Protein AF-A0A8S4QU37-F1 (afdb_monomer_lite)

InterPro domains:
  IPR003172 MD-2-related lipid-recognition domain [PF02221] (3-91)
  IPR014756 Immunoglobulin E-set [SSF81296] (3-92)

Radius of gyration: 14.69 Å; chains: 1; bounding box: 37×36×30 Å

Secondary structure (DSSP, 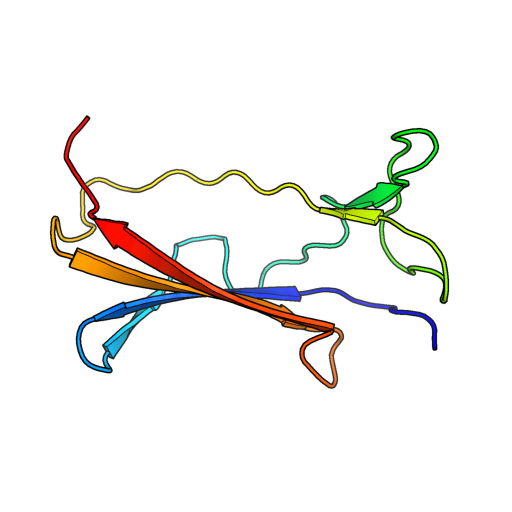8-state):
--B---EEEEEEEETTEEEEPTTTTTSB-GGGEEETTT--B-PSPBPTT--EEE-------TTS--SEEEEEEEEE-SSSEEEEEEEEEE----

Organism: NCBI:txid348720

pLDDT: mean 94.2, std 4.64, range [64.12, 98.25]

Foldseek 3Di:
DWQAWKFKQKFWADPNDTHDDPPHHRDTQQQQKAFPPPRHRGRDRHDPPTDIDGDDDDDDDPPDDQAWIKMWIFIDSPPGTPDIDIDTDGDDDD

Sequence (94 aa):
TEVKELTNNVFANLGGLPLPFIGVSGMSACPHVKRADNGQPAPCPLAANVEYVYTNQFPIESFYPQVPLRVHWALNDGQKDVICFEVPAIITKR

Structure (mmCIF, N/CA/C/O backbone):
data_AF-A0A8S4QU37-F1
#
_entry.id   AF-A0A8S4QU37-F1
#
loop_
_atom_site.group_PDB
_atom_site.id
_atom_site.type_symbol
_atom_site.label_atom_id
_atom_site.label_alt_id
_atom_site.label_comp_id
_atom_site.label_asym_id
_atom_site.label_entity_id
_atom_site.label_seq_id
_atom_site.pdbx_PDB_ins_code
_atom_site.Cartn_x
_atom_site.Cartn_y
_atom_site.Cartn_z
_atom_site.occupancy
_atom_site.B_iso_or_equiv
_atom_site.auth_seq_id
_atom_site.auth_comp_id
_atom_site.auth_asym_id
_atom_site.auth_atom_id
_atom_site.pdbx_PDB_model_num
ATOM 1 N N . THR A 1 1 ? -16.856 -0.069 11.883 1.00 74.38 1 THR A N 1
ATOM 2 C CA . THR A 1 1 ? -16.016 -0.145 13.093 1.00 74.38 1 THR A CA 1
ATOM 3 C C . THR A 1 1 ? -14.799 0.718 12.880 1.00 74.38 1 THR A C 1
ATOM 5 O O . THR A 1 1 ? -14.406 0.884 11.734 1.00 74.38 1 THR A O 1
ATOM 8 N N . GLU A 1 2 ? -14.277 1.319 13.941 1.00 92.62 2 GLU A N 1
ATOM 9 C CA . GLU A 1 2 ? -13.051 2.121 13.904 1.00 92.62 2 GLU A CA 1
ATOM 10 C C . GLU A 1 2 ? -11.821 1.238 13.626 1.00 92.62 2 GLU A C 1
ATOM 12 O O . GLU A 1 2 ? -11.748 0.116 14.132 1.00 92.62 2 GLU A O 1
ATOM 17 N N . VAL A 1 3 ? -10.871 1.746 12.837 1.00 96.00 3 VAL A N 1
ATOM 18 C CA . VAL A 1 3 ? -9.596 1.081 12.522 1.00 96.00 3 VAL A CA 1
ATOM 19 C C . VAL A 1 3 ? -8.530 1.609 13.477 1.00 96.00 3 VAL A C 1
ATOM 21 O O . V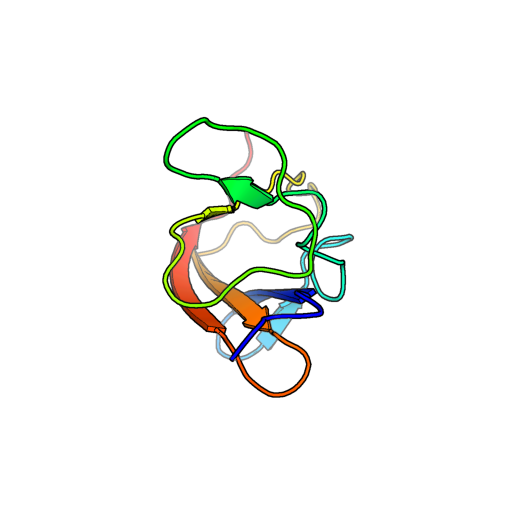AL A 1 3 ? -8.122 2.763 13.375 1.00 96.00 3 VAL A O 1
ATOM 24 N N . LYS A 1 4 ? -8.106 0.788 14.439 1.00 96.88 4 LYS A N 1
ATOM 25 C CA . LYS A 1 4 ? -7.186 1.211 15.514 1.00 96.88 4 LYS A CA 1
ATOM 26 C C . LYS A 1 4 ? -5.719 1.120 15.129 1.00 96.88 4 LYS A C 1
ATOM 28 O O . LYS A 1 4 ? -4.907 1.905 15.607 1.00 96.88 4 LYS A O 1
ATOM 33 N N . GLU A 1 5 ? -5.403 0.177 14.262 1.00 96.88 5 GLU A N 1
ATOM 34 C CA . GLU A 1 5 ? -4.081 -0.025 13.701 1.00 96.88 5 GLU A CA 1
ATOM 35 C C . GLU A 1 5 ? -4.211 -0.254 12.204 1.00 96.88 5 GLU A C 1
ATOM 37 O O . GLU A 1 5 ? -5.270 -0.628 11.708 1.00 96.88 5 GLU A O 1
ATOM 42 N N . LEU A 1 6 ? -3.141 0.041 11.481 1.00 97.19 6 LEU A N 1
ATOM 43 C CA . LEU A 1 6 ? -3.080 -0.145 10.047 1.00 97.19 6 LEU A CA 1
ATOM 44 C C . LEU A 1 6 ? -1.647 -0.509 9.700 1.00 97.19 6 LEU A C 1
ATOM 46 O O . LEU A 1 6 ? -0.735 0.286 9.941 1.00 97.19 6 LEU A O 1
ATOM 50 N N . THR A 1 7 ? -1.458 -1.699 9.150 1.00 97.44 7 THR A N 1
ATOM 51 C CA . THR A 1 7 ? -0.141 -2.267 8.863 1.00 97.44 7 THR A CA 1
ATOM 52 C C . THR A 1 7 ? -0.036 -2.594 7.384 1.00 97.44 7 THR A C 1
ATOM 54 O O . THR A 1 7 ? -0.968 -3.123 6.781 1.00 97.44 7 THR A O 1
ATOM 57 N N . ASN A 1 8 ? 1.106 -2.270 6.788 1.00 97.19 8 ASN A N 1
ATOM 58 C CA . ASN A 1 8 ? 1.406 -2.620 5.409 1.00 97.19 8 ASN A CA 1
ATOM 59 C C . ASN A 1 8 ? 1.653 -4.121 5.258 1.00 97.19 8 ASN A C 1
ATOM 61 O O . ASN A 1 8 ? 2.459 -4.693 5.986 1.00 97.19 8 ASN A O 1
ATOM 65 N N . ASN A 1 9 ? 1.052 -4.727 4.241 1.00 95.50 9 ASN A N 1
ATOM 66 C CA . ASN A 1 9 ? 1.433 -6.035 3.728 1.00 95.50 9 ASN A CA 1
ATOM 67 C C . ASN A 1 9 ? 1.741 -5.881 2.234 1.00 95.50 9 ASN A C 1
ATOM 69 O O . ASN A 1 9 ? 0.842 -5.900 1.394 1.00 95.50 9 ASN A O 1
ATOM 73 N N . VAL A 1 10 ? 3.011 -5.609 1.916 1.00 95.81 10 VAL A N 1
ATOM 74 C CA . VAL A 1 10 ? 3.439 -5.223 0.562 1.00 95.81 10 VAL A CA 1
ATOM 75 C C . VAL A 1 10 ? 4.621 -6.075 0.121 1.00 95.81 10 VAL A C 1
ATOM 77 O O . VAL A 1 10 ? 5.675 -6.084 0.762 1.00 95.81 10 VAL A O 1
ATOM 80 N N . PHE A 1 11 ? 4.461 -6.782 -0.993 1.00 95.50 11 PHE A N 1
ATOM 81 C CA . PHE A 1 11 ? 5.501 -7.629 -1.575 1.00 95.50 11 PHE A CA 1
ATOM 82 C C . PHE A 1 11 ? 5.298 -7.782 -3.082 1.00 95.50 11 PHE A C 1
ATOM 84 O O . PHE A 1 11 ? 4.195 -7.640 -3.603 1.00 95.50 11 PHE A O 1
ATOM 91 N N . ALA A 1 12 ? 6.369 -8.088 -3.804 1.00 95.69 12 ALA A N 1
ATOM 92 C CA . ALA A 1 12 ? 6.277 -8.530 -5.186 1.00 95.69 12 ALA A CA 1
ATOM 93 C C . ALA A 1 12 ? 6.064 -10.046 -5.238 1.00 95.69 12 ALA A C 1
ATOM 95 O O . ALA A 1 12 ? 6.695 -10.793 -4.501 1.00 95.69 12 ALA A O 1
ATOM 96 N N . ASN A 1 13 ? 5.211 -10.519 -6.133 1.00 95.62 13 ASN A N 1
ATOM 97 C CA . ASN A 1 13 ? 5.012 -11.928 -6.419 1.00 95.62 13 ASN A CA 1
ATOM 98 C C . ASN A 1 13 ? 5.692 -12.281 -7.750 1.00 95.62 13 ASN A C 1
ATOM 100 O O . ASN A 1 13 ? 5.362 -11.724 -8.804 1.00 95.62 13 ASN A O 1
ATOM 104 N N . LEU A 1 14 ? 6.646 -13.209 -7.677 1.00 92.19 14 LEU A N 1
ATOM 105 C CA . LEU A 1 14 ? 7.426 -13.732 -8.794 1.00 92.19 14 LEU A CA 1
ATOM 106 C C . LEU A 1 14 ? 7.102 -15.213 -8.984 1.00 92.19 14 LEU A C 1
ATOM 108 O O . LEU A 1 14 ? 7.723 -16.076 -8.370 1.00 92.19 14 LEU A O 1
ATOM 112 N N . GLY A 1 15 ? 6.099 -15.516 -9.810 1.00 87.44 15 GLY A N 1
ATOM 113 C CA . GLY A 1 15 ? 5.722 -16.907 -10.090 1.00 87.44 15 GLY A CA 1
ATOM 114 C C . GLY A 1 15 ? 5.345 -17.706 -8.834 1.00 87.44 15 GLY A C 1
ATOM 115 O O . GLY A 1 15 ? 5.664 -18.886 -8.745 1.00 87.44 15 GLY A O 1
ATOM 116 N N . GLY A 1 16 ? 4.712 -17.059 -7.850 1.00 88.31 16 GLY A N 1
ATOM 117 C CA . GLY A 1 16 ? 4.332 -17.652 -6.565 1.00 88.31 16 GLY A CA 1
ATOM 118 C C . GLY A 1 16 ? 5.328 -17.409 -5.429 1.00 88.31 16 GLY A C 1
ATOM 119 O O . GLY A 1 16 ? 4.972 -17.634 -4.275 1.00 88.31 16 GLY A O 1
ATOM 120 N N . LEU A 1 17 ? 6.539 -16.919 -5.716 1.00 91.31 17 LEU A N 1
ATOM 121 C CA . LEU A 1 17 ? 7.521 -16.562 -4.692 1.00 91.31 17 LEU A CA 1
ATOM 122 C C . LEU A 1 17 ? 7.302 -15.111 -4.216 1.00 91.31 17 LEU A C 1
ATOM 124 O O . LEU A 1 17 ? 7.456 -14.193 -5.030 1.00 91.31 17 LEU A O 1
ATOM 128 N N . PRO A 1 18 ? 6.966 -14.870 -2.932 1.00 93.75 18 PRO A N 1
ATOM 129 C CA . PRO A 1 18 ? 6.870 -13.521 -2.389 1.00 93.75 18 PRO A CA 1
ATOM 130 C C . PRO A 1 18 ? 8.265 -12.937 -2.125 1.00 93.75 18 PRO A C 1
ATOM 132 O O . PRO A 1 18 ? 9.072 -13.501 -1.388 1.00 93.75 18 PRO A O 1
ATOM 135 N N . LEU A 1 19 ? 8.531 -11.774 -2.709 1.00 93.38 19 LEU A N 1
ATOM 136 C CA . 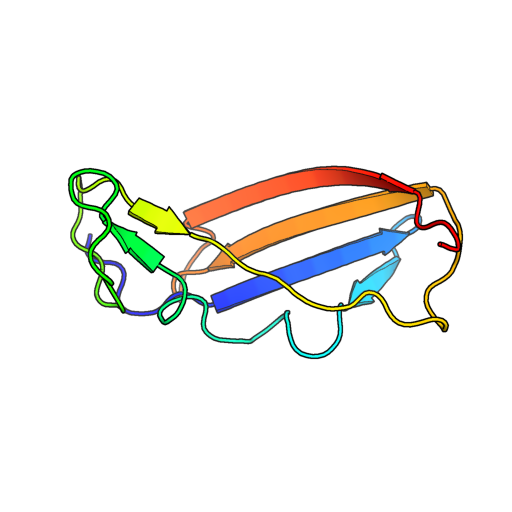LEU A 1 19 ? 9.736 -10.978 -2.530 1.00 93.38 19 LEU A CA 1
ATOM 137 C C . LEU A 1 19 ? 9.377 -9.699 -1.751 1.00 93.38 19 LEU A C 1
ATOM 139 O O . LEU A 1 19 ? 8.680 -8.837 -2.295 1.00 93.38 19 LEU A O 1
ATOM 143 N N . PRO A 1 20 ? 9.803 -9.559 -0.484 1.00 92.50 20 PRO A N 1
ATOM 144 C CA . PRO A 1 20 ? 9.416 -8.426 0.350 1.00 92.50 20 PRO A CA 1
ATOM 145 C C . PRO A 1 20 ? 10.117 -7.134 -0.080 1.00 92.50 20 PRO A C 1
ATOM 147 O O . PRO A 1 20 ? 11.291 -7.154 -0.449 1.00 92.50 20 PRO A O 1
ATOM 150 N N . PHE A 1 21 ? 9.421 -6.002 0.055 1.00 92.19 21 PHE A N 1
ATOM 151 C CA . PHE A 1 21 ? 10.054 -4.686 -0.014 1.00 92.19 21 PHE A CA 1
ATOM 152 C C . PHE A 1 21 ? 10.606 -4.289 1.361 1.00 92.19 21 PHE A C 1
ATOM 154 O O . PHE A 1 21 ? 9.860 -4.195 2.342 1.00 92.19 21 PHE A O 1
ATOM 161 N N . ILE A 1 22 ? 11.922 -4.073 1.434 1.00 91.88 22 ILE A N 1
ATOM 162 C CA . ILE A 1 22 ? 12.630 -3.720 2.673 1.00 91.88 22 ILE A CA 1
ATOM 163 C C . ILE A 1 22 ? 12.054 -2.443 3.292 1.00 91.88 22 ILE A C 1
ATOM 165 O O . ILE A 1 22 ? 11.941 -1.416 2.630 1.00 91.88 22 ILE A O 1
ATOM 169 N N . GLY A 1 23 ? 11.719 -2.512 4.583 1.00 91.19 23 GLY A N 1
ATOM 170 C CA . GLY A 1 23 ? 11.225 -1.365 5.348 1.00 91.19 23 GLY A CA 1
ATOM 171 C C . GLY A 1 23 ? 9.788 -0.947 5.023 1.00 91.19 23 GLY A C 1
ATOM 172 O O . GLY A 1 23 ? 9.385 0.140 5.425 1.00 91.19 23 GLY A O 1
ATOM 173 N N . VAL A 1 24 ? 9.020 -1.780 4.310 1.00 93.12 24 VAL A N 1
ATOM 174 C CA . VAL A 1 24 ? 7.622 -1.486 3.946 1.00 93.12 24 VAL A CA 1
ATOM 175 C C . VAL A 1 24 ? 6.663 -2.461 4.615 1.00 93.12 24 VAL A C 1
ATOM 177 O O . VAL A 1 24 ? 5.812 -2.045 5.398 1.00 93.12 24 VAL A O 1
ATOM 180 N N . SER A 1 25 ? 6.790 -3.757 4.316 1.00 92.44 25 SER A N 1
ATOM 181 C CA . SER A 1 25 ? 5.889 -4.775 4.863 1.00 92.44 25 SER A CA 1
ATOM 182 C C . SER A 1 25 ? 6.074 -4.917 6.375 1.00 92.44 25 SER A C 1
ATOM 184 O O . SER A 1 25 ? 7.197 -4.875 6.874 1.00 92.44 25 SER A O 1
ATOM 186 N N . GLY A 1 26 ? 4.971 -5.057 7.106 1.00 93.19 26 GLY A N 1
ATOM 187 C CA . GLY A 1 26 ? 4.940 -5.089 8.568 1.00 93.19 26 GLY A CA 1
ATOM 188 C C . GLY A 1 26 ? 5.051 -3.717 9.244 1.00 93.19 26 GLY A C 1
ATOM 189 O O . GLY A 1 26 ? 4.921 -3.640 10.463 1.00 93.19 26 GLY A O 1
ATOM 190 N N . MET A 1 27 ? 5.258 -2.628 8.494 1.00 96.06 27 MET A N 1
ATOM 191 C CA . MET A 1 27 ? 5.350 -1.279 9.062 1.00 96.06 27 MET A CA 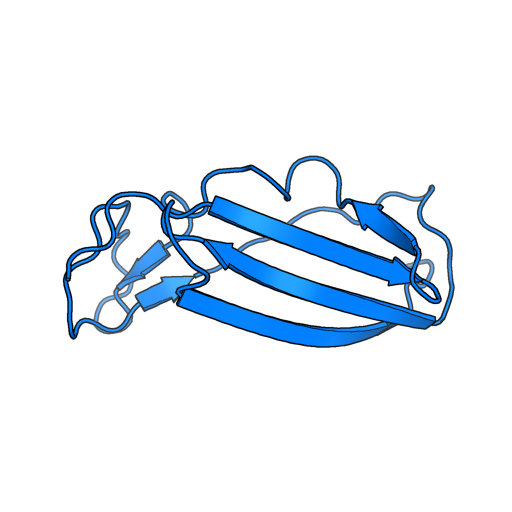1
ATOM 192 C C . MET A 1 27 ? 3.977 -0.623 9.204 1.00 96.06 27 MET A C 1
ATOM 194 O O . MET A 1 27 ? 3.083 -0.832 8.379 1.00 96.06 27 MET A O 1
ATOM 198 N N . SER A 1 28 ? 3.830 0.231 10.221 1.00 96.81 28 SER A N 1
ATOM 199 C CA . SER A 1 28 ? 2.601 0.998 10.425 1.00 96.81 28 SER A CA 1
ATOM 200 C C . SER A 1 28 ? 2.348 1.956 9.257 1.00 96.81 28 SER A C 1
ATOM 202 O O . SER A 1 28 ? 3.193 2.777 8.905 1.00 96.81 28 SER A O 1
ATOM 204 N N . ALA A 1 29 ? 1.154 1.869 8.680 1.00 97.06 29 ALA A N 1
ATOM 205 C CA . ALA A 1 29 ? 0.647 2.782 7.667 1.00 97.06 29 ALA A CA 1
ATOM 206 C C . ALA A 1 29 ? -0.028 4.020 8.283 1.00 97.06 29 ALA A C 1
ATOM 208 O O . ALA A 1 29 ? -0.170 5.029 7.599 1.00 97.06 29 ALA A O 1
ATOM 209 N N . CYS A 1 30 ? -0.401 3.982 9.568 1.00 97.19 30 CYS A N 1
ATOM 210 C CA . CYS A 1 30 ? -1.106 5.069 10.256 1.00 97.19 30 CYS A CA 1
ATOM 211 C C . CYS A 1 30 ? -0.440 6.455 10.106 1.00 97.19 30 CYS A C 1
ATOM 213 O O . CYS A 1 30 ? -1.153 7.409 9.800 1.00 97.19 30 CYS A O 1
ATOM 215 N N . PRO A 1 31 ? 0.895 6.619 10.240 1.00 96.94 31 PRO A N 1
ATOM 216 C CA . PRO A 1 31 ? 1.539 7.932 10.089 1.00 96.94 31 PRO A CA 1
ATOM 217 C C . PRO A 1 31 ? 1.407 8.545 8.685 1.00 96.94 31 PRO A C 1
ATOM 219 O O . PRO A 1 31 ? 1.660 9.732 8.493 1.00 96.94 31 PRO A O 1
ATOM 222 N N . HIS A 1 32 ? 1.023 7.732 7.703 1.00 96.75 32 HIS A N 1
ATOM 223 C CA . HIS A 1 32 ? 0.962 8.066 6.286 1.00 96.75 32 HIS A CA 1
ATOM 224 C C . HIS A 1 32 ? -0.474 8.270 5.779 1.00 96.75 32 HIS A C 1
ATOM 226 O O . HIS A 1 32 ? -0.710 8.281 4.568 1.00 96.75 32 HIS A O 1
ATOM 232 N N . VAL A 1 33 ? -1.435 8.419 6.694 1.00 97.56 33 VAL A N 1
ATOM 233 C CA . VAL A 1 33 ? -2.850 8.640 6.388 1.00 97.56 33 VAL A CA 1
ATOM 234 C C . VAL A 1 33 ? -3.226 10.104 6.623 1.00 97.56 33 VAL A C 1
ATOM 236 O O . VAL A 1 33 ? -2.845 10.724 7.619 1.00 97.56 33 VAL A O 1
ATOM 239 N N . LYS A 1 34 ? -3.999 10.666 5.694 1.00 98.25 34 LYS A N 1
ATOM 240 C CA . LYS A 1 34 ? -4.591 12.007 5.771 1.00 98.25 34 LYS A CA 1
ATOM 241 C C . LYS A 1 34 ? -6.090 11.930 5.518 1.00 98.25 34 LYS A C 1
ATOM 243 O O . LYS A 1 34 ? -6.545 11.033 4.812 1.00 98.25 34 LYS A O 1
ATOM 248 N N . ARG A 1 35 ? -6.872 12.869 6.052 1.00 97.62 35 ARG A N 1
ATOM 249 C CA . ARG A 1 35 ? -8.294 12.981 5.684 1.00 97.62 35 ARG A CA 1
ATOM 250 C C . ARG A 1 35 ? -8.421 13.464 4.242 1.00 97.62 35 ARG A C 1
ATOM 252 O O . ARG A 1 35 ? -7.696 14.373 3.837 1.00 97.62 35 ARG A O 1
ATOM 259 N N . ALA A 1 36 ? -9.340 12.877 3.483 1.00 97.62 36 ALA A N 1
ATOM 260 C CA . ALA A 1 36 ? -9.544 13.253 2.086 1.00 97.62 36 ALA A CA 1
ATOM 261 C C . ALA A 1 36 ? -10.176 14.649 1.929 1.00 97.62 36 ALA A C 1
ATOM 263 O O . ALA A 1 36 ? -9.887 15.346 0.963 1.00 97.62 36 ALA A O 1
ATOM 264 N N . ASP A 1 37 ? -10.996 15.080 2.893 1.00 96.62 37 ASP A N 1
ATOM 265 C CA . ASP A 1 37 ? -11.752 16.337 2.820 1.00 96.62 37 ASP A CA 1
ATOM 266 C C . ASP A 1 37 ? -10.892 17.594 3.013 1.00 96.62 37 ASP A C 1
ATOM 268 O O . ASP A 1 37 ? -11.131 18.617 2.376 1.00 96.62 37 ASP A O 1
ATOM 272 N N . ASN A 1 38 ? -9.903 17.536 3.904 1.00 96.88 38 ASN A N 1
ATOM 273 C CA . ASN A 1 38 ? -9.120 18.701 4.311 1.00 96.88 38 ASN A CA 1
ATOM 274 C C . ASN A 1 38 ? -7.599 18.475 4.282 1.00 96.88 38 ASN A C 1
ATOM 276 O O . ASN A 1 38 ? -6.838 19.386 4.612 1.00 96.88 38 ASN A O 1
ATOM 280 N N . GLY A 1 39 ? -7.147 17.269 3.923 1.00 96.50 39 GLY A N 1
ATOM 281 C CA . GLY A 1 39 ? -5.731 16.916 3.819 1.00 96.50 39 GLY A CA 1
ATOM 282 C C . GLY A 1 39 ? -4.970 16.870 5.148 1.00 96.50 39 GLY A C 1
ATOM 283 O O . GLY A 1 39 ? -3.748 16.697 5.134 1.00 96.50 39 GLY A O 1
ATOM 284 N N . GLN A 1 40 ? -5.646 17.026 6.291 1.00 97.56 40 GLN A N 1
ATOM 285 C CA . GLN A 1 40 ? -4.995 16.998 7.598 1.00 97.56 40 GLN A CA 1
ATOM 286 C C . GLN A 1 40 ? -4.497 15.586 7.928 1.00 97.56 40 GLN A C 1
ATOM 288 O O . GLN A 1 40 ? -5.176 14.612 7.583 1.00 97.56 40 GLN A O 1
ATOM 293 N N . PRO A 1 41 ? -3.340 15.451 8.607 1.00 97.50 41 PRO A N 1
ATOM 294 C CA . PRO A 1 41 ? -2.881 14.167 9.121 1.00 97.50 41 PRO A CA 1
ATOM 295 C C . PRO A 1 41 ? -3.963 13.493 9.965 1.00 97.50 41 PRO A C 1
ATOM 297 O O . PRO A 1 41 ? -4.571 14.121 10.831 1.00 97.50 41 PRO A O 1
ATOM 300 N N . ALA A 1 42 ? -4.186 12.210 9.710 1.00 96.81 42 ALA A N 1
ATOM 301 C CA . ALA A 1 42 ? -5.129 11.382 10.443 1.00 96.81 42 ALA A CA 1
ATOM 302 C C . ALA A 1 42 ? -4.448 10.064 10.818 1.00 96.81 42 ALA A C 1
ATOM 304 O O . ALA A 1 42 ? -4.780 9.025 10.246 1.00 96.81 42 ALA A O 1
ATOM 305 N N . PRO A 1 43 ? -3.459 10.091 11.732 1.00 95.31 43 PRO A N 1
ATOM 306 C CA . PRO A 1 43 ? -2.950 8.853 12.292 1.00 95.31 43 PRO A CA 1
ATOM 307 C C . PRO A 1 43 ? -4.087 8.103 12.983 1.00 95.31 43 PRO A C 1
ATOM 309 O O . PRO A 1 43 ? -5.032 8.714 13.481 1.00 95.31 43 PRO A O 1
ATOM 312 N N . CYS A 1 44 ? -3.986 6.777 13.002 1.00 95.94 44 CYS A N 1
ATOM 313 C CA . CYS A 1 44 ? -4.960 5.930 13.670 1.00 95.94 44 CYS A CA 1
ATOM 314 C C . CYS A 1 44 ? -5.215 6.396 15.122 1.00 95.94 44 CYS A C 1
ATOM 316 O O . CYS A 1 44 ? -4.284 6.863 15.788 1.00 95.94 44 CYS A O 1
ATOM 318 N N . PRO A 1 45 ? -6.451 6.246 15.624 1.00 96.88 45 PRO A N 1
ATOM 319 C CA . PRO A 1 45 ? -7.528 5.470 15.014 1.00 96.88 45 PRO A CA 1
ATOM 320 C C . PRO A 1 45 ? -8.307 6.199 13.897 1.00 96.88 45 PRO A C 1
ATOM 322 O O . PRO A 1 45 ? -8.477 7.416 13.925 1.00 96.88 45 PRO A O 1
ATOM 325 N N . LEU A 1 46 ? -8.781 5.444 12.898 1.00 96.75 46 LEU A N 1
ATOM 326 C CA . LEU A 1 46 ? -9.568 5.954 11.768 1.00 96.75 46 LEU A CA 1
ATOM 327 C C . LEU A 1 46 ? -11.057 5.671 11.979 1.00 96.75 46 LEU A C 1
ATOM 329 O O . LEU A 1 46 ? -11.473 4.519 12.148 1.00 96.75 46 LEU A O 1
ATOM 333 N N . ALA A 1 47 ? -11.868 6.724 11.935 1.00 95.81 47 ALA A N 1
ATOM 334 C CA . ALA A 1 47 ? -13.303 6.638 12.141 1.00 95.81 47 ALA A CA 1
ATOM 335 C C . ALA A 1 47 ? -14.006 5.947 10.962 1.00 95.81 47 ALA A C 1
ATOM 337 O O . ALA A 1 47 ? -13.627 6.091 9.799 1.00 95.81 47 ALA A O 1
ATOM 338 N N . ALA A 1 48 ? -15.079 5.214 11.262 1.00 94.19 48 ALA A N 1
ATOM 339 C CA . ALA A 1 48 ? -15.916 4.614 10.229 1.00 94.19 48 ALA A CA 1
ATOM 340 C C . ALA A 1 48 ? -16.621 5.693 9.388 1.00 94.19 48 ALA A C 1
ATOM 342 O O . ALA A 1 48 ? -17.010 6.733 9.914 1.00 94.19 48 ALA A O 1
ATOM 343 N N . ASN A 1 49 ? -16.852 5.403 8.103 1.00 93.56 49 ASN A N 1
ATOM 344 C CA . ASN A 1 49 ? -17.539 6.287 7.148 1.00 93.56 49 ASN A CA 1
ATOM 345 C C . ASN A 1 49 ? -16.847 7.642 6.905 1.00 93.56 49 ASN A C 1
ATOM 347 O O . ASN A 1 49 ? -17.498 8.603 6.503 1.00 93.56 49 ASN A O 1
ATOM 351 N N . VAL A 1 50 ? -15.536 7.720 7.136 1.00 95.75 50 VAL A N 1
ATOM 352 C CA . VAL A 1 50 ? -14.709 8.869 6.759 1.00 95.75 50 VAL A CA 1
ATOM 353 C C . VAL A 1 50 ? -13.755 8.435 5.655 1.00 95.75 50 VAL A C 1
ATOM 355 O O . VAL A 1 50 ? -13.176 7.352 5.717 1.00 95.75 50 VAL A O 1
ATOM 358 N N . GLU A 1 51 ? -13.612 9.271 4.630 1.00 96.44 51 GLU A N 1
ATOM 359 C CA . GLU A 1 51 ? -12.689 9.020 3.529 1.00 96.44 51 GLU A CA 1
ATOM 360 C C . GLU A 1 51 ? -11.284 9.528 3.870 1.00 96.44 51 GLU A C 1
ATOM 362 O O . GLU A 1 51 ? -11.093 10.632 4.398 1.00 96.44 51 GLU A O 1
ATOM 367 N N . TYR A 1 52 ? -10.290 8.705 3.552 1.00 97.19 52 TYR A N 1
ATOM 368 C CA . TYR A 1 52 ? -8.890 8.957 3.852 1.00 97.19 52 TYR A CA 1
ATOM 369 C C . TYR A 1 52 ? -8.018 8.696 2.628 1.00 97.19 52 TYR A C 1
ATOM 371 O O . TYR A 1 52 ? -8.323 7.847 1.794 1.00 97.19 52 TYR A O 1
ATOM 379 N N . VAL A 1 53 ? -6.889 9.395 2.568 1.00 97.44 53 VAL A N 1
ATOM 380 C CA . VAL A 1 53 ? -5.835 9.188 1.579 1.00 97.44 53 VAL A CA 1
ATOM 381 C C . VAL A 1 53 ? -4.614 8.631 2.293 1.00 97.44 53 VAL A C 1
ATOM 383 O O . VAL A 1 53 ? -4.054 9.267 3.186 1.00 97.44 53 VAL A O 1
ATOM 386 N N . TYR A 1 54 ? -4.197 7.440 1.879 1.00 96.31 54 TYR A N 1
ATOM 387 C CA . TYR A 1 54 ? -2.935 6.833 2.279 1.00 96.31 54 TYR A CA 1
ATOM 388 C C . TYR A 1 54 ? -1.864 7.115 1.219 1.00 96.31 54 TYR A C 1
ATOM 390 O O . TYR A 1 54 ? -2.125 7.006 0.020 1.00 96.31 54 TYR A O 1
ATOM 398 N N . THR A 1 55 ? -0.653 7.487 1.637 1.00 95.62 55 THR A N 1
ATOM 399 C CA . THR A 1 55 ? 0.463 7.740 0.711 1.00 95.62 55 THR A CA 1
ATOM 400 C C . THR A 1 55 ? 1.767 7.186 1.260 1.00 95.62 55 THR A C 1
ATOM 402 O O . THR A 1 55 ? 2.246 7.636 2.295 1.00 95.62 55 THR A O 1
ATOM 405 N N . ASN A 1 56 ? 2.385 6.258 0.532 1.00 93.25 56 ASN A N 1
ATOM 406 C CA . ASN A 1 56 ? 3.673 5.679 0.898 1.00 93.25 56 ASN A CA 1
ATOM 407 C C . ASN A 1 56 ? 4.694 5.857 -0.224 1.00 93.25 56 ASN A C 1
ATOM 409 O O . ASN A 1 56 ? 4.350 5.789 -1.404 1.00 93.25 56 ASN A O 1
ATOM 413 N N . GLN A 1 57 ? 5.947 6.075 0.164 1.00 92.50 57 GLN A N 1
ATOM 414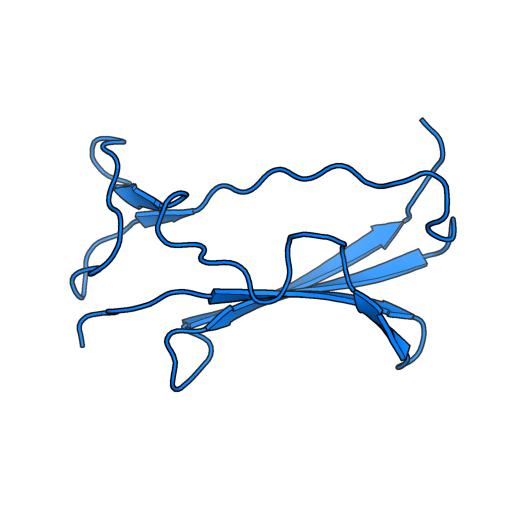 C CA . GLN A 1 57 ? 7.085 6.153 -0.733 1.00 92.50 57 GLN A CA 1
ATOM 415 C C . GLN A 1 57 ? 8.250 5.382 -0.117 1.00 92.50 57 GLN A C 1
ATOM 417 O O . GLN A 1 57 ? 8.654 5.652 1.012 1.00 92.50 57 GLN A O 1
ATOM 422 N N . PHE A 1 58 ? 8.830 4.474 -0.894 1.00 92.00 58 PHE A N 1
ATOM 423 C CA . PHE A 1 58 ? 10.022 3.725 -0.516 1.00 92.00 58 PHE A CA 1
ATOM 424 C C . PHE A 1 58 ? 10.943 3.531 -1.728 1.00 92.00 58 PHE A C 1
ATOM 426 O O . PHE A 1 58 ? 10.469 3.532 -2.870 1.00 92.00 58 PHE A O 1
ATOM 433 N N . PRO A 1 59 ? 12.265 3.414 -1.512 1.00 91.56 59 PRO A N 1
ATOM 434 C CA . PRO A 1 59 ? 13.211 3.166 -2.590 1.00 91.56 59 PRO A CA 1
ATOM 435 C C . PRO A 1 59 ? 13.123 1.722 -3.100 1.00 91.56 59 PRO A C 1
ATOM 437 O O . PRO A 1 59 ? 12.893 0.781 -2.342 1.00 91.56 59 PRO A O 1
ATOM 440 N N . ILE A 1 60 ? 13.351 1.548 -4.404 1.00 91.25 60 ILE A N 1
ATOM 441 C CA . ILE A 1 60 ? 13.597 0.236 -5.009 1.00 91.25 60 ILE A CA 1
ATOM 442 C C . ILE A 1 60 ? 15.106 0.072 -5.145 1.00 91.25 60 ILE A C 1
ATOM 444 O O . ILE A 1 60 ? 15.745 0.758 -5.942 1.00 91.25 60 ILE A O 1
ATOM 448 N N . GLU A 1 61 ? 15.659 -0.823 -4.338 1.00 90.94 61 GLU A N 1
ATOM 449 C CA . GLU A 1 61 ? 17.092 -1.090 -4.282 1.00 90.94 61 GLU A CA 1
ATOM 450 C C . GLU A 1 61 ? 17.615 -1.823 -5.524 1.00 90.94 61 GLU A C 1
ATOM 452 O O . GLU A 1 61 ? 16.905 -2.560 -6.212 1.00 90.94 61 GLU A O 1
ATOM 457 N N . SER A 1 62 ? 18.905 -1.657 -5.804 1.00 91.00 62 SER A N 1
ATOM 458 C CA . SER A 1 62 ? 19.542 -2.187 -7.018 1.00 91.00 62 SER A CA 1
ATOM 459 C C . SER A 1 62 ? 19.623 -3.716 -7.082 1.00 91.00 62 SER A C 1
ATOM 461 O O . SER A 1 62 ? 19.828 -4.265 -8.165 1.00 91.00 62 SER A O 1
ATOM 463 N N . PHE A 1 63 ? 19.461 -4.405 -5.949 1.00 90.31 63 PHE A N 1
ATOM 464 C CA . PHE A 1 63 ? 19.484 -5.866 -5.877 1.00 90.31 63 PHE A CA 1
ATOM 465 C C . PHE A 1 63 ? 18.160 -6.523 -6.298 1.00 90.31 63 PHE A C 1
ATOM 467 O O . PHE A 1 63 ? 18.129 -7.742 -6.473 1.00 90.31 63 PHE A O 1
ATOM 474 N N . TYR A 1 64 ? 17.068 -5.763 -6.459 1.00 92.06 64 TYR A N 1
ATOM 475 C CA . TYR A 1 64 ? 15.811 -6.338 -6.939 1.00 92.06 64 TYR A CA 1
ATOM 476 C C . TYR A 1 64 ? 15.928 -6.760 -8.415 1.00 92.06 64 TYR A C 1
ATOM 478 O O . TYR A 1 64 ? 16.495 -6.029 -9.235 1.00 92.06 64 TYR A O 1
ATOM 486 N N . PRO A 1 65 ? 15.388 -7.935 -8.783 1.00 91.75 65 PRO A N 1
ATOM 487 C CA . PRO A 1 65 ? 15.510 -8.457 -10.136 1.00 91.75 65 PRO A CA 1
ATOM 488 C C . PRO A 1 65 ? 14.702 -7.615 -11.132 1.00 91.75 65 PRO A C 1
ATOM 490 O O . PRO A 1 65 ? 13.570 -7.217 -10.865 1.00 91.75 65 PRO A O 1
ATOM 493 N N . GLN A 1 66 ? 15.271 -7.392 -12.317 1.00 93.44 66 GLN A N 1
ATOM 494 C CA . GLN A 1 66 ? 14.628 -6.647 -13.404 1.00 93.44 66 GLN A CA 1
ATOM 495 C C . GLN A 1 66 ? 13.749 -7.563 -14.251 1.00 93.44 66 GLN A C 1
ATOM 497 O O . GLN A 1 66 ? 14.109 -7.953 -15.362 1.00 93.44 66 GLN A O 1
ATOM 502 N N . VAL A 1 67 ? 12.616 -7.967 -13.690 1.00 93.38 67 VAL A N 1
ATOM 503 C CA . VAL A 1 67 ? 11.682 -8.900 -14.326 1.00 93.38 67 VAL A CA 1
ATOM 504 C C . VAL A 1 67 ? 10.240 -8.413 -14.160 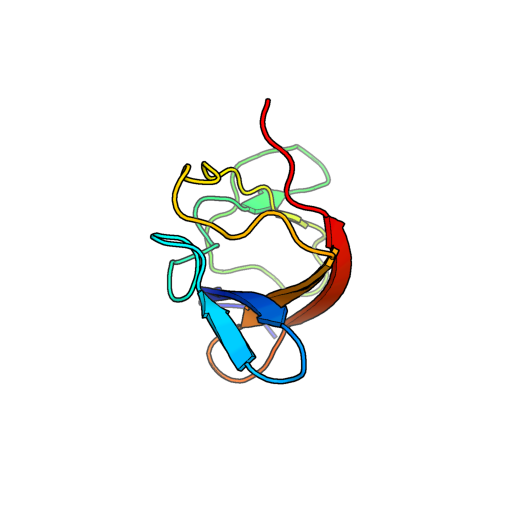1.00 93.38 67 VAL A C 1
ATOM 506 O O . VAL A 1 67 ? 9.956 -7.646 -13.233 1.00 93.38 67 VAL A O 1
ATOM 509 N N . PRO A 1 68 ? 9.314 -8.845 -15.036 1.00 94.44 68 PRO A N 1
ATOM 510 C CA . PRO A 1 68 ? 7.891 -8.668 -14.799 1.00 94.44 68 PRO A CA 1
ATOM 511 C C . PRO A 1 68 ? 7.463 -9.359 -13.508 1.00 94.44 68 PRO A C 1
ATOM 513 O O . PRO A 1 68 ? 7.834 -10.504 -13.244 1.00 94.44 68 PRO A O 1
ATOM 516 N N . LEU A 1 69 ? 6.664 -8.657 -12.717 1.00 95.38 69 LEU A N 1
ATOM 517 C CA . LEU A 1 69 ? 6.166 -9.121 -11.434 1.00 95.38 69 LEU A CA 1
ATOM 518 C C . LEU A 1 69 ? 4.773 -8.559 -11.166 1.00 95.38 69 LEU A C 1
ATOM 520 O O . LEU A 1 69 ? 4.276 -7.681 -11.879 1.00 95.38 69 LEU A O 1
ATOM 524 N N . ARG A 1 70 ? 4.140 -9.059 -10.112 1.00 97.06 70 ARG A N 1
ATOM 525 C CA . ARG A 1 70 ? 2.882 -8.514 -9.610 1.00 97.06 70 ARG A CA 1
ATOM 526 C C . ARG A 1 70 ? 3.093 -8.004 -8.192 1.00 97.06 70 ARG A C 1
ATOM 528 O O . ARG A 1 70 ? 3.487 -8.776 -7.331 1.00 97.06 70 ARG A O 1
ATOM 535 N N . VAL A 1 71 ? 2.889 -6.716 -7.956 1.00 96.38 71 VAL A N 1
ATOM 536 C CA . VAL A 1 71 ? 2.971 -6.132 -6.615 1.00 96.38 71 VAL A CA 1
ATOM 537 C C . VAL A 1 71 ? 1.654 -6.379 -5.899 1.00 96.38 71 VAL A C 1
ATOM 539 O O . VAL A 1 71 ? 0.634 -5.826 -6.305 1.00 96.38 71 VAL A O 1
ATOM 542 N N . HIS A 1 72 ? 1.705 -7.160 -4.829 1.00 97.25 72 HIS A N 1
ATOM 543 C CA . HIS A 1 72 ? 0.632 -7.267 -3.859 1.00 97.25 72 HIS A CA 1
ATOM 544 C C . HIS A 1 72 ? 0.727 -6.089 -2.892 1.00 97.25 72 HIS A C 1
ATOM 546 O O . HIS A 1 72 ? 1.790 -5.846 -2.308 1.00 97.25 72 HIS A O 1
ATOM 552 N N . TRP A 1 73 ? -0.375 -5.365 -2.718 1.00 96.69 73 TRP A N 1
ATOM 553 C CA . TRP A 1 73 ? -0.470 -4.271 -1.764 1.00 96.69 73 TRP A CA 1
ATOM 554 C C . TRP A 1 73 ? -1.744 -4.402 -0.939 1.00 96.69 73 TRP A C 1
ATOM 556 O O . TRP A 1 73 ? -2.851 -4.205 -1.445 1.00 96.69 73 TRP A O 1
ATOM 566 N N . ALA A 1 74 ? -1.577 -4.668 0.352 1.00 97.25 74 ALA A N 1
ATOM 567 C CA . ALA A 1 74 ? -2.666 -4.701 1.310 1.00 97.25 74 ALA A CA 1
ATOM 568 C C . ALA A 1 74 ? -2.379 -3.829 2.538 1.00 97.25 74 ALA A C 1
ATOM 570 O O . ALA A 1 74 ? -1.229 -3.606 2.927 1.00 97.25 74 ALA A O 1
ATOM 571 N N . LEU A 1 75 ? -3.456 -3.323 3.135 1.00 97.31 75 LEU A N 1
ATOM 572 C CA . LEU A 1 75 ? -3.453 -2.645 4.427 1.00 97.31 75 LEU A CA 1
ATOM 573 C C . LEU A 1 75 ? -4.309 -3.463 5.390 1.00 97.31 75 LEU A C 1
ATOM 575 O O . LEU A 1 75 ? -5.484 -3.698 5.110 1.00 97.31 75 LEU A O 1
ATOM 579 N N . ASN A 1 76 ? -3.725 -3.883 6.507 1.00 96.75 76 ASN A N 1
ATOM 580 C CA . ASN A 1 76 ? -4.351 -4.776 7.475 1.00 96.75 76 ASN A CA 1
ATOM 581 C C . ASN A 1 76 ? -4.667 -4.034 8.780 1.00 96.75 76 ASN A C 1
ATOM 583 O O . ASN A 1 76 ? -3.816 -3.297 9.277 1.00 96.75 76 ASN A O 1
ATOM 587 N N . ASP A 1 77 ? -5.869 -4.229 9.325 1.00 96.06 77 ASP A N 1
ATOM 588 C CA . ASP A 1 77 ? -6.339 -3.569 10.556 1.00 96.06 77 ASP A CA 1
ATOM 589 C C . ASP A 1 77 ? -6.068 -4.353 11.855 1.00 96.06 77 ASP A C 1
ATOM 591 O O . ASP A 1 77 ? -6.644 -4.037 12.898 1.00 96.06 77 ASP A O 1
ATOM 595 N N . GLY A 1 78 ? -5.241 -5.400 11.780 1.00 94.25 78 GLY A N 1
ATOM 596 C CA . GLY A 1 78 ? -4.987 -6.358 12.858 1.00 94.25 78 GLY A CA 1
ATOM 597 C C . GLY A 1 78 ? -5.834 -7.623 12.774 1.00 94.25 78 GLY A C 1
ATOM 598 O O . GLY A 1 78 ? -5.481 -8.652 13.353 1.00 94.25 78 GLY A O 1
ATOM 599 N N . GLN A 1 79 ? -6.955 -7.574 12.050 1.00 92.94 79 GLN A N 1
ATOM 600 C CA . GLN A 1 79 ? -7.863 -8.711 11.888 1.00 92.94 79 GLN A CA 1
ATOM 601 C C . GLN A 1 79 ? -8.000 -9.131 10.430 1.00 92.94 79 GLN A C 1
ATOM 603 O O . GLN A 1 79 ? -8.053 -10.325 10.131 1.00 92.94 79 GLN A O 1
ATOM 608 N N . LYS A 1 80 ? -8.089 -8.159 9.522 1.00 94.38 80 LYS A N 1
ATOM 609 C CA . LYS A 1 80 ? -8.330 -8.391 8.099 1.00 94.38 80 LYS A CA 1
ATOM 610 C C . LYS A 1 80 ? -7.761 -7.269 7.244 1.00 94.38 80 LYS A C 1
ATOM 612 O O . LYS A 1 80 ? -7.454 -6.176 7.716 1.00 94.38 80 LYS A O 1
ATOM 617 N N . ASP A 1 81 ? -7.698 -7.536 5.951 1.00 96.06 81 ASP A N 1
ATOM 618 C CA . ASP A 1 81 ? -7.317 -6.522 4.982 1.00 96.06 81 ASP A CA 1
ATOM 619 C C . ASP A 1 81 ? -8.492 -5.564 4.752 1.00 96.06 81 ASP A C 1
ATOM 621 O O . ASP A 1 81 ? -9.594 -5.977 4.376 1.00 96.06 81 ASP A O 1
ATOM 625 N N . VAL A 1 82 ? -8.264 -4.273 5.001 1.00 94.62 82 VAL A N 1
ATOM 626 C CA . VAL A 1 82 ? -9.239 -3.208 4.713 1.00 94.62 82 VAL A CA 1
ATOM 627 C C . VAL A 1 82 ? -9.185 -2.783 3.250 1.00 94.62 82 VAL A C 1
ATOM 629 O O . VAL A 1 82 ? -10.193 -2.362 2.688 1.00 94.62 82 VAL A O 1
ATOM 632 N N . ILE A 1 83 ? -8.013 -2.918 2.627 1.00 94.56 83 ILE A N 1
ATOM 633 C CA . ILE A 1 83 ? -7.774 -2.699 1.202 1.00 94.56 83 ILE A CA 1
ATOM 634 C C . ILE A 1 83 ? -6.763 -3.752 0.758 1.00 94.56 83 ILE A C 1
ATOM 636 O O . ILE A 1 83 ? -5.783 -3.987 1.461 1.00 94.56 83 ILE A O 1
ATOM 640 N N . CYS A 1 84 ? -6.987 -4.358 -0.403 1.00 96.69 84 CYS A N 1
ATOM 641 C CA . CYS A 1 84 ? -6.058 -5.289 -1.031 1.00 96.69 84 CYS A CA 1
ATOM 642 C C . CYS A 1 84 ? -6.165 -5.150 -2.551 1.00 96.69 84 CYS A C 1
ATOM 644 O O . CYS A 1 84 ? -7.263 -5.240 -3.105 1.00 96.69 84 CYS A O 1
ATOM 646 N N . PHE A 1 85 ? -5.041 -4.933 -3.228 1.00 96.69 85 PHE A N 1
ATOM 647 C CA . PHE A 1 85 ? -4.984 -4.883 -4.686 1.00 96.69 85 PHE A CA 1
ATOM 648 C C . PHE A 1 85 ? -3.645 -5.389 -5.226 1.00 96.69 85 PHE A C 1
ATOM 650 O O . PHE A 1 85 ? -2.652 -5.506 -4.511 1.00 96.69 85 PHE A O 1
ATOM 657 N N . GLU A 1 86 ? -3.640 -5.685 -6.523 1.00 96.94 86 GLU A N 1
ATOM 658 C CA . GLU A 1 86 ? -2.503 -6.242 -7.248 1.00 96.94 86 GLU A CA 1
ATOM 659 C C . GLU A 1 86 ? -2.134 -5.330 -8.420 1.00 96.94 86 GLU A C 1
ATOM 661 O O . GLU A 1 86 ? -2.989 -5.017 -9.253 1.00 96.94 86 GLU A O 1
ATOM 666 N N . VAL A 1 87 ? -0.861 -4.950 -8.540 1.00 96.25 87 VAL A N 1
ATOM 667 C CA . VAL A 1 87 ? -0.372 -4.090 -9.628 1.00 96.25 87 VAL A CA 1
ATOM 668 C C . VAL A 1 87 ? 0.628 -4.855 -10.493 1.00 96.25 87 VAL A C 1
ATOM 670 O O . VAL A 1 87 ? 1.688 -5.237 -9.997 1.00 96.25 87 VAL A O 1
ATOM 673 N N . PRO A 1 88 ? 0.346 -5.097 -11.786 1.00 96.44 88 PRO A N 1
ATOM 674 C CA . PRO A 1 88 ? 1.361 -5.612 -12.697 1.00 96.44 88 PRO A CA 1
ATOM 675 C C . PRO A 1 88 ? 2.446 -4.547 -12.906 1.00 96.44 88 PRO A C 1
ATOM 677 O O . PRO A 1 88 ? 2.140 -3.404 -13.243 1.00 96.44 88 PRO A O 1
ATOM 680 N N . ALA A 1 89 ? 3.708 -4.919 -12.707 1.00 94.94 89 ALA A N 1
ATOM 681 C CA . ALA A 1 89 ? 4.838 -4.002 -12.802 1.00 94.94 89 ALA A CA 1
ATOM 682 C C . ALA A 1 89 ? 6.075 -4.687 -13.394 1.00 94.94 89 ALA A C 1
ATOM 684 O O . ALA A 1 89 ? 6.190 -5.913 -13.414 1.00 94.94 89 ALA A O 1
ATOM 685 N N . ILE A 1 90 ? 7.021 -3.878 -13.867 1.00 94.25 90 ILE A N 1
ATOM 686 C CA . ILE A 1 90 ? 8.350 -4.323 -14.289 1.00 94.25 90 ILE A CA 1
ATOM 687 C C . ILE A 1 90 ? 9.356 -3.421 -13.581 1.00 94.25 90 ILE A C 1
ATOM 689 O O . ILE A 1 90 ? 9.298 -2.201 -13.732 1.00 94.25 90 ILE A O 1
ATOM 693 N N . ILE A 1 91 ? 10.266 -4.008 -12.802 1.00 91.62 91 ILE A N 1
ATOM 694 C CA . ILE A 1 91 ? 11.387 -3.256 -12.231 1.00 91.62 91 ILE A CA 1
ATOM 695 C C . ILE A 1 91 ? 12.424 -3.066 -13.337 1.00 91.62 91 ILE A C 1
ATOM 697 O O . ILE A 1 91 ? 12.897 -4.036 -13.928 1.00 91.62 91 ILE A O 1
ATOM 701 N N . THR A 1 92 ? 12.793 -1.821 -13.614 1.00 90.06 92 THR A N 1
ATOM 702 C CA . THR A 1 92 ? 13.849 -1.477 -14.571 1.00 90.06 92 THR A CA 1
ATOM 703 C C . THR A 1 92 ? 14.947 -0.692 -13.870 1.00 90.06 92 THR A C 1
ATOM 705 O O . THR A 1 92 ? 14.715 -0.040 -12.850 1.00 90.06 92 THR A O 1
ATOM 708 N N . LYS A 1 93 ? 16.160 -0.720 -14.428 1.00 81.50 93 LYS A N 1
ATOM 709 C CA . LYS A 1 93 ? 17.172 0.280 -14.073 1.00 81.50 93 LYS A CA 1
ATOM 710 C C . LYS A 1 93 ? 16.640 1.673 -14.419 1.00 81.50 93 LYS A C 1
ATOM 712 O O . LYS A 1 93 ? 15.972 1.833 -15.442 1.00 81.50 93 LYS A O 1
ATOM 717 N N . ARG A 1 94 ? 16.901 2.635 -13.534 1.00 64.12 94 ARG A N 1
ATOM 718 C CA . ARG A 1 94 ? 16.778 4.058 -13.859 1.00 64.12 94 ARG A CA 1
ATOM 719 C C . ARG A 1 94 ? 17.896 4.478 -14.799 1.00 64.12 94 ARG A C 1
ATOM 721 O O . ARG A 1 94 ? 18.993 3.885 -14.685 1.00 64.12 94 ARG A O 1
#